Protein AF-A0A7S3TWC5-F1 (afdb_monomer_lite)

Foldseek 3Di:
DPDPPDPPDDDDDPVPVDDDDDDPDPPDPDPDDPPDPPAQAEEAEEEAQPPVPDPDQKAKAQDDADPLRFRHYMYIYGHNVNDDPPPVCVVVVVVVVVVRVVRNGQPDPVRPVSD

Radius of gyration: 18.77 Å; chains: 1; bounding box: 51×30×48 Å

Secondary structure (DSSP, 8-state):
----S---S----GGGGS-----------PPPP---TT-S-EEEEEE--TT--TT--EEEEEEEE-TTS-EEEEEEEE-GGG----GGGHHHHHHHHHHHHHHHTT-STTTGGG-

Structure (mmCIF, N/CA/C/O backbone):
data_AF-A0A7S3TWC5-F1
#
_entry.id   AF-A0A7S3TWC5-F1
#
loop_
_atom_site.group_PDB
_atom_site.id
_atom_site.type_symbol
_atom_site.label_atom_id
_atom_site.label_alt_id
_at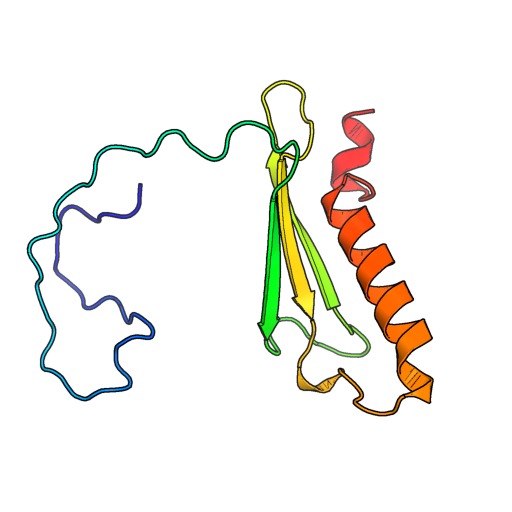om_site.label_comp_id
_atom_site.label_asym_id
_atom_site.label_entity_id
_atom_site.label_seq_id
_atom_site.pdbx_PDB_ins_code
_atom_site.Cartn_x
_atom_site.Cartn_y
_atom_site.Cartn_z
_atom_site.occupancy
_atom_site.B_iso_or_equiv
_atom_site.auth_seq_id
_atom_site.auth_comp_id
_atom_site.auth_asym_id
_atom_site.auth_atom_id
_atom_site.pdbx_PDB_model_num
ATOM 1 N N . ARG A 1 1 ? 5.492 -7.566 22.582 1.00 35.56 1 ARG A N 1
ATOM 2 C CA . ARG A 1 1 ? 6.426 -8.334 23.446 1.00 35.56 1 ARG A CA 1
ATOM 3 C C . ARG A 1 1 ? 7.314 -9.222 22.584 1.00 35.56 1 ARG A C 1
ATOM 5 O O . ARG A 1 1 ? 6.904 -10.328 22.266 1.00 35.56 1 ARG A O 1
ATOM 12 N N . ILE A 1 2 ? 8.512 -8.764 22.230 1.00 36.38 2 ILE A N 1
ATOM 13 C CA . ILE A 1 2 ? 9.606 -9.652 21.809 1.00 36.38 2 ILE A CA 1
ATOM 14 C C . ILE A 1 2 ? 10.871 -9.147 22.511 1.00 36.38 2 ILE A C 1
ATOM 16 O O . ILE A 1 2 ? 11.725 -8.515 21.914 1.00 36.38 2 ILE A O 1
ATOM 20 N N . CYS A 1 3 ? 10.938 -9.399 23.815 1.00 38.97 3 CYS A N 1
ATOM 21 C CA . CYS A 1 3 ? 12.193 -9.511 24.549 1.00 38.97 3 CYS A CA 1
ATOM 22 C C . CYS A 1 3 ? 12.127 -10.902 25.173 1.00 38.97 3 CYS A C 1
ATOM 24 O O . CYS A 1 3 ? 11.389 -11.136 26.135 1.00 38.97 3 CYS A O 1
ATOM 26 N N . SER A 1 4 ? 12.780 -11.875 24.537 1.00 41.16 4 SER A N 1
ATOM 27 C CA . SER A 1 4 ? 12.875 -13.223 25.089 1.00 41.16 4 SER A CA 1
ATOM 28 C C . SER A 1 4 ? 13.691 -13.131 26.377 1.00 41.16 4 SER A C 1
ATOM 30 O O . SER A 1 4 ? 14.858 -12.756 26.341 1.00 41.16 4 SER A O 1
ATOM 32 N N . LYS A 1 5 ? 13.089 -13.458 27.528 1.00 41.91 5 LYS A N 1
ATOM 33 C CA . LYS A 1 5 ? 13.715 -13.392 28.868 1.00 41.91 5 LYS A CA 1
ATOM 34 C C . LYS A 1 5 ? 14.879 -14.373 29.088 1.00 41.91 5 LYS A C 1
ATOM 36 O O . LYS A 1 5 ? 15.266 -14.642 30.222 1.00 41.91 5 LYS A O 1
ATOM 41 N N . LYS A 1 6 ? 15.449 -14.926 28.027 1.00 45.50 6 LYS A N 1
ATOM 42 C CA . LYS A 1 6 ? 16.703 -15.666 28.046 1.00 45.50 6 LYS A CA 1
ATOM 43 C C . LYS A 1 6 ? 17.424 -15.306 26.750 1.00 45.50 6 LYS A C 1
ATOM 45 O O . LYS A 1 6 ? 16.844 -15.481 25.679 1.00 45.50 6 LYS A O 1
ATOM 50 N N . CYS A 1 7 ? 18.684 -14.897 26.842 1.00 51.88 7 CYS A N 1
ATOM 51 C CA . CYS A 1 7 ? 19.639 -15.071 25.751 1.00 51.88 7 CYS A CA 1
ATOM 52 C C . CYS A 1 7 ? 20.244 -16.476 25.871 1.00 51.88 7 CYS A C 1
ATOM 54 O O . CYS A 1 7 ? 21.114 -16.674 26.717 1.00 51.88 7 CYS A O 1
ATOM 56 N N . PRO A 1 8 ? 19.788 -17.464 25.081 1.00 44.81 8 PRO A N 1
ATOM 57 C CA . PRO A 1 8 ? 20.583 -18.664 24.870 1.00 44.81 8 PRO A CA 1
ATOM 58 C C . PRO A 1 8 ? 20.895 -18.919 23.393 1.00 44.81 8 PRO A C 1
ATOM 60 O O . PRO A 1 8 ? 21.670 -19.822 23.130 1.00 44.81 8 PRO A O 1
ATOM 63 N N . ASN A 1 9 ? 20.341 -18.157 22.440 1.00 43.66 9 ASN A N 1
ATOM 64 C CA . ASN A 1 9 ? 20.665 -18.280 21.018 1.00 43.66 9 ASN A CA 1
ATOM 65 C C . ASN A 1 9 ? 20.586 -16.916 20.323 1.00 43.66 9 ASN A C 1
ATOM 67 O O . ASN A 1 9 ? 19.633 -16.163 20.524 1.00 43.66 9 ASN A O 1
ATOM 71 N N . VAL A 1 10 ? 21.624 -16.626 19.541 1.00 43.81 10 VAL A N 1
ATOM 72 C CA . VAL A 1 10 ? 21.833 -15.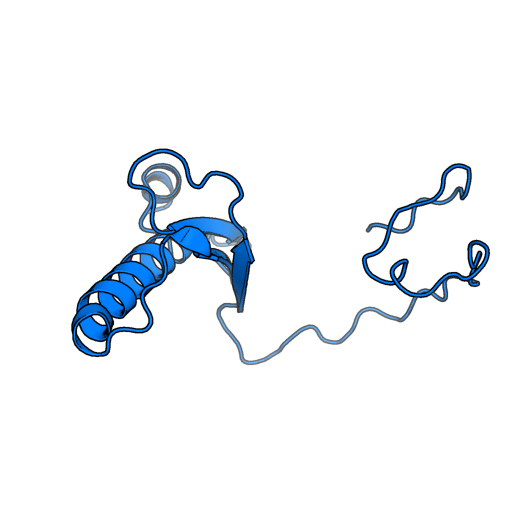423 18.727 1.00 43.81 10 VAL A CA 1
ATOM 73 C C . VAL A 1 10 ? 20.591 -15.145 17.879 1.00 43.81 10 VAL A C 1
ATOM 75 O O . VAL A 1 10 ? 20.156 -16.012 17.124 1.00 43.81 10 VAL A O 1
ATOM 78 N N . VAL A 1 11 ? 20.012 -13.950 17.998 1.00 45.62 11 VAL A N 1
ATOM 79 C CA . VAL A 1 11 ? 18.982 -13.493 17.058 1.00 45.62 11 VAL A CA 1
ATOM 80 C C . VAL A 1 11 ? 19.700 -12.703 15.977 1.00 45.62 11 VAL A C 1
ATOM 82 O O . VAL A 1 11 ? 20.274 -11.652 16.260 1.00 45.62 11 VAL A O 1
ATOM 85 N N . GLU A 1 12 ? 19.696 -13.221 14.751 1.00 46.03 12 GLU A N 1
ATOM 86 C CA . GLU A 1 12 ? 20.234 -12.513 13.593 1.00 46.03 12 GLU A CA 1
ATOM 87 C C . GLU A 1 12 ? 19.391 -11.263 13.331 1.00 46.03 12 GLU A C 1
ATOM 89 O O . GLU A 1 12 ? 18.307 -11.312 12.752 1.00 46.03 12 GLU A O 1
ATOM 94 N N . THR A 1 13 ? 19.874 -10.117 13.799 1.00 45.16 13 THR A N 1
ATOM 95 C CA . THR A 1 13 ? 19.349 -8.821 13.387 1.00 45.16 13 THR A CA 1
ATOM 96 C C . THR A 1 13 ? 20.126 -8.349 12.161 1.00 45.16 13 THR A C 1
ATOM 98 O O . THR A 1 13 ? 21.318 -8.615 12.008 1.00 45.16 13 THR A O 1
ATOM 101 N N . PHE A 1 14 ? 19.459 -7.601 11.279 1.00 48.22 14 PHE A N 1
ATOM 102 C CA . PHE A 1 14 ? 20.019 -7.029 10.042 1.00 48.22 14 PHE A CA 1
ATOM 103 C C . PHE A 1 14 ? 21.257 -6.119 10.270 1.00 48.22 14 PHE A C 1
ATOM 105 O O . PHE A 1 14 ? 21.879 -5.661 9.316 1.00 48.22 14 PHE A O 1
ATOM 112 N N . ALA A 1 15 ? 21.636 -5.876 11.531 1.00 43.62 15 ALA A N 1
ATOM 113 C CA . ALA A 1 15 ? 22.846 -5.180 11.960 1.00 43.62 15 ALA A CA 1
ATOM 114 C C . ALA A 1 15 ? 24.139 -6.025 11.843 1.00 43.62 15 ALA A C 1
ATOM 116 O O . ALA A 1 15 ? 25.232 -5.483 11.983 1.00 43.62 15 ALA A O 1
ATOM 117 N N . HIS A 1 16 ? 24.052 -7.327 11.538 1.00 41.91 16 HIS A N 1
ATOM 118 C CA . HIS A 1 16 ? 25.209 -8.235 11.441 1.00 41.91 16 HIS A CA 1
ATOM 119 C C . HIS A 1 16 ? 26.037 -8.142 10.139 1.00 41.91 16 HIS A C 1
ATOM 121 O O . HIS A 1 16 ? 26.965 -8.928 9.948 1.00 41.91 16 HIS A O 1
ATOM 127 N N . LEU A 1 17 ? 25.765 -7.183 9.243 1.00 45.56 17 LEU A N 1
ATOM 128 C CA . LEU A 1 17 ? 26.641 -6.931 8.083 1.00 45.56 17 LEU A CA 1
ATOM 129 C C . LEU A 1 17 ? 27.936 -6.182 8.448 1.00 45.56 17 LEU A C 1
ATOM 131 O O . LEU A 1 17 ? 28.838 -6.068 7.618 1.00 45.56 17 LEU A O 1
ATOM 135 N N . LEU A 1 18 ? 28.078 -5.732 9.697 1.00 43.66 18 LEU A N 1
ATOM 136 C CA . LEU A 1 18 ? 29.344 -5.275 10.258 1.00 43.66 18 LEU A CA 1
ATOM 137 C C . LEU A 1 18 ? 29.799 -6.314 11.289 1.00 43.66 18 LEU A C 1
ATOM 139 O O . LEU A 1 18 ? 29.164 -6.483 12.324 1.00 43.66 18 LEU A O 1
ATOM 143 N N . LYS A 1 19 ? 30.876 -7.047 10.975 1.00 43.91 19 LYS A N 1
ATOM 144 C CA . LYS A 1 19 ? 31.520 -8.062 11.830 1.00 43.91 19 LYS A CA 1
ATOM 145 C C . LYS A 1 19 ? 31.813 -7.523 13.241 1.00 43.91 19 LYS A C 1
ATOM 147 O O . LYS A 1 19 ? 32.916 -7.045 13.496 1.00 43.91 19 LYS A O 1
ATOM 152 N N . ALA A 1 20 ? 30.873 -7.668 14.166 1.00 44.91 20 ALA A N 1
ATOM 153 C CA . ALA A 1 20 ? 31.111 -7.513 15.593 1.00 44.91 20 ALA A CA 1
ATOM 154 C C . ALA A 1 20 ? 30.761 -8.832 16.309 1.00 44.91 20 ALA A C 1
ATOM 156 O O . ALA A 1 20 ? 29.772 -9.475 15.946 1.00 44.91 20 ALA A O 1
ATOM 157 N N . PRO A 1 21 ? 31.570 -9.282 17.286 1.00 46.00 21 PRO A N 1
ATOM 158 C CA . PRO A 1 21 ? 31.203 -10.407 18.138 1.00 46.00 21 PRO A CA 1
ATOM 159 C C . PRO A 1 21 ? 29.909 -10.055 18.884 1.00 46.00 21 PRO A C 1
ATOM 161 O O . PRO A 1 21 ? 29.751 -8.918 19.324 1.00 46.00 21 PRO A O 1
ATOM 164 N N . GLY A 1 22 ? 28.982 -11.015 18.959 1.00 49.12 22 GLY A N 1
ATOM 165 C CA . GLY A 1 22 ? 27.599 -10.818 19.402 1.00 49.12 22 GLY A CA 1
ATOM 166 C C . GLY A 1 22 ? 27.468 -9.884 20.604 1.00 49.12 22 GLY A C 1
ATOM 167 O O . GLY A 1 22 ? 27.987 -10.160 21.685 1.00 49.12 22 GLY A O 1
ATOM 168 N N . VAL A 1 23 ? 26.768 -8.772 20.396 1.00 47.53 23 VAL A N 1
ATOM 169 C CA . VAL A 1 23 ? 26.493 -7.792 21.442 1.00 47.53 23 VAL A CA 1
ATOM 170 C C . VAL A 1 23 ? 25.329 -8.325 22.276 1.00 47.53 23 VAL A C 1
ATOM 172 O O . VAL A 1 23 ? 24.169 -8.248 21.878 1.00 47.53 23 VAL A O 1
ATOM 175 N N . CYS A 1 24 ? 25.641 -8.897 23.439 1.00 53.12 24 CYS A N 1
ATOM 176 C CA . CYS A 1 24 ? 24.676 -9.004 24.530 1.00 53.12 24 CYS A CA 1
ATOM 177 C C . CYS A 1 24 ? 24.497 -7.603 25.116 1.00 53.12 24 CYS A C 1
ATOM 179 O O . CYS A 1 24 ? 25.084 -7.281 26.149 1.00 53.12 24 CYS A O 1
ATOM 181 N N . ASP A 1 25 ? 23.749 -6.753 24.420 1.00 52.59 25 ASP A N 1
ATOM 182 C CA . ASP A 1 25 ? 23.424 -5.438 24.953 1.00 52.59 25 ASP A CA 1
ATOM 183 C C . ASP A 1 25 ? 22.429 -5.608 26.099 1.00 52.59 25 ASP A C 1
ATOM 185 O O . ASP A 1 25 ? 21.486 -6.407 26.019 1.00 52.59 25 ASP A O 1
ATOM 189 N N . ASN A 1 26 ? 22.639 -4.857 27.180 1.00 52.72 26 ASN A N 1
ATOM 190 C CA . ASN A 1 26 ? 21.630 -4.705 28.218 1.00 52.72 26 ASN A CA 1
ATOM 191 C C . ASN A 1 26 ? 20.368 -4.158 27.546 1.00 52.72 26 ASN A C 1
ATOM 193 O O . ASN A 1 26 ? 20.312 -2.985 27.188 1.00 52.72 26 ASN A O 1
ATOM 197 N N . CYS A 1 27 ? 19.369 -5.018 27.356 1.00 58.84 27 CYS A N 1
ATOM 198 C CA . CYS A 1 27 ? 18.082 -4.617 26.813 1.00 58.84 27 CYS A CA 1
ATOM 199 C C . CYS A 1 27 ? 17.412 -3.706 27.840 1.00 58.84 27 CYS A C 1
ATOM 201 O O . CYS A 1 27 ? 16.874 -4.170 28.846 1.00 58.84 27 CYS A O 1
ATOM 203 N N . THR A 1 28 ? 17.501 -2.401 27.619 1.00 65.25 28 THR A N 1
ATOM 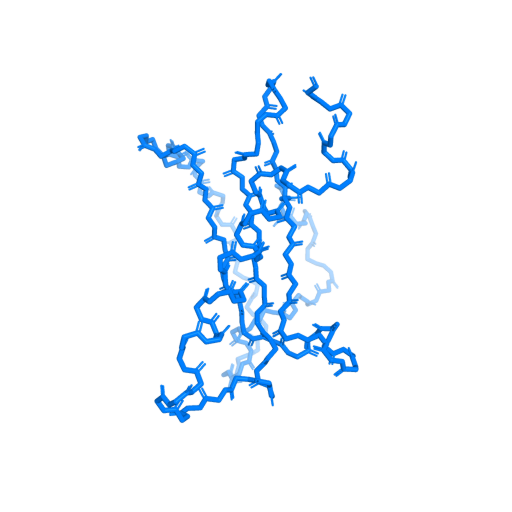204 C CA . THR A 1 28 ? 16.724 -1.422 28.362 1.00 65.25 28 THR A CA 1
ATOM 205 C C . THR A 1 28 ? 15.322 -1.404 27.776 1.00 65.25 28 THR A C 1
ATOM 207 O O . THR A 1 28 ? 15.112 -1.016 26.627 1.00 65.25 28 THR A O 1
ATOM 210 N N . ASP A 1 29 ? 14.349 -1.854 28.567 1.00 64.38 29 ASP A N 1
ATOM 211 C CA . ASP A 1 29 ? 12.943 -1.671 28.229 1.00 64.38 29 ASP A CA 1
ATOM 212 C C . ASP A 1 29 ? 12.661 -0.163 28.238 1.00 64.38 29 ASP A C 1
ATOM 214 O O . ASP A 1 29 ? 12.633 0.484 29.289 1.00 64.38 29 ASP A O 1
ATOM 218 N N . LEU A 1 30 ? 12.506 0.416 27.048 1.00 70.62 30 LEU A N 1
ATOM 219 C CA . LEU A 1 30 ? 12.006 1.775 26.921 1.00 70.62 30 LEU A CA 1
ATOM 220 C C . LEU A 1 30 ? 10.517 1.773 27.289 1.00 70.62 30 LEU A C 1
ATOM 222 O O . LEU A 1 30 ? 9.806 0.829 26.923 1.00 70.62 30 LEU A O 1
ATOM 226 N N . PRO A 1 31 ? 10.027 2.802 28.002 1.00 79.06 31 PRO A N 1
ATOM 227 C CA . PRO A 1 31 ? 8.599 2.942 28.230 1.00 79.06 31 PRO A CA 1
ATOM 228 C C . PRO A 1 31 ? 7.873 2.948 26.885 1.00 79.06 31 PRO A C 1
ATOM 230 O O . PRO A 1 31 ? 8.384 3.482 25.895 1.00 79.06 31 PRO A O 1
ATOM 233 N N . GLU A 1 32 ? 6.687 2.342 26.854 1.00 78.25 32 GLU A N 1
ATOM 234 C CA . GLU A 1 32 ? 5.830 2.395 25.675 1.00 78.25 32 GLU A CA 1
ATOM 235 C C . GLU A 1 32 ? 5.643 3.865 25.277 1.00 78.25 32 GLU A C 1
ATOM 237 O O . GLU A 1 32 ? 5.303 4.716 26.103 1.00 78.25 32 GLU A O 1
ATOM 242 N N . GLY A 1 33 ? 5.941 4.178 24.014 1.00 80.62 33 GLY A N 1
ATOM 243 C CA . GLY A 1 33 ? 5.706 5.513 23.483 1.00 80.62 33 GLY A CA 1
ATOM 244 C C . GLY A 1 33 ? 4.206 5.827 23.455 1.00 80.62 33 GLY A C 1
ATOM 245 O O . GLY A 1 33 ? 3.382 4.921 23.575 1.00 80.62 33 GLY A O 1
ATOM 246 N N . PRO A 1 34 ? 3.817 7.085 23.204 1.00 83.44 34 PRO A N 1
ATOM 247 C CA . PRO A 1 34 ? 2.410 7.502 23.141 1.00 83.44 34 PRO A CA 1
ATOM 248 C C . PRO A 1 34 ? 1.614 6.877 21.974 1.00 83.44 34 PRO A C 1
ATOM 250 O O . PRO A 1 34 ? 0.499 7.305 21.683 1.00 83.44 34 PRO A O 1
ATOM 253 N N . GLY A 1 35 ? 2.185 5.901 21.263 1.00 82.00 35 GLY A N 1
ATOM 254 C CA . GLY A 1 35 ? 1.730 5.475 19.951 1.00 82.00 35 GLY A CA 1
ATOM 255 C C . GLY A 1 35 ? 1.894 6.599 18.932 1.00 82.00 35 GLY A C 1
ATOM 256 O O . GLY A 1 35 ? 2.774 7.454 19.055 1.00 82.00 35 GLY A O 1
ATOM 257 N N . ALA A 1 36 ? 1.037 6.597 17.920 1.00 84.12 36 ALA A N 1
ATOM 258 C CA . ALA A 1 36 ? 1.006 7.627 16.895 1.00 84.12 36 ALA A CA 1
ATOM 259 C C . ALA A 1 36 ? -0.398 8.264 16.867 1.00 84.12 36 ALA A C 1
ATOM 261 O O . ALA A 1 36 ? -1.268 7.836 16.105 1.00 84.12 36 ALA A O 1
ATOM 262 N N . PRO A 1 37 ? -0.648 9.246 17.756 1.00 87.12 37 PRO A N 1
ATOM 263 C CA . PRO A 1 37 ? -1.939 9.917 17.856 1.00 87.12 37 PRO A CA 1
ATOM 264 C C . PRO A 1 37 ? -2.223 10.761 16.607 1.00 87.12 37 PRO A C 1
ATOM 266 O O . PRO A 1 37 ? -1.312 11.353 16.030 1.00 87.12 37 PRO A O 1
ATOM 269 N N . GLY A 1 38 ? -3.498 10.844 16.217 1.00 91.00 38 GLY A N 1
ATOM 270 C CA . GLY A 1 38 ? -3.945 11.634 15.062 1.00 91.00 38 GLY A CA 1
ATOM 271 C C . GLY A 1 38 ? -3.841 10.928 13.707 1.00 91.00 38 GLY A C 1
ATOM 272 O O . GLY A 1 38 ? -4.071 11.567 12.686 1.00 91.00 38 GLY A O 1
ATOM 273 N N . TYR A 1 39 ? -3.519 9.633 13.688 1.00 92.56 39 TYR A N 1
ATOM 274 C CA . TYR A 1 39 ? -3.512 8.807 12.482 1.00 92.56 39 TYR A CA 1
ATOM 275 C C . TYR A 1 39 ? -4.530 7.676 12.615 1.00 92.56 39 TYR A C 1
ATOM 277 O O . TYR A 1 39 ? -4.611 7.028 13.658 1.00 92.56 39 TYR A O 1
ATOM 285 N N . ASP A 1 40 ? -5.276 7.417 11.544 1.00 92.00 40 ASP A N 1
ATOM 286 C CA . ASP A 1 40 ? -6.291 6.359 11.511 1.00 92.00 40 ASP A CA 1
ATOM 287 C C . ASP A 1 40 ? -5.745 5.007 11.042 1.00 92.00 40 ASP A C 1
ATOM 289 O O . ASP A 1 40 ? -6.323 3.966 11.348 1.00 92.00 40 ASP A O 1
ATOM 293 N N . PHE A 1 41 ? -4.645 5.016 10.285 1.00 94.44 41 PHE A N 1
ATOM 294 C CA . PHE A 1 41 ? -4.110 3.825 9.639 1.00 94.44 41 PHE A CA 1
ATOM 295 C C . PHE A 1 41 ? -2.606 3.942 9.384 1.00 94.44 41 PHE A C 1
ATOM 297 O O . PHE A 1 41 ? -2.123 4.973 8.914 1.00 94.44 41 PHE A O 1
ATOM 304 N N . PHE A 1 42 ? -1.871 2.860 9.636 1.00 95.44 42 PHE A N 1
ATOM 305 C CA . PHE A 1 42 ? -0.448 2.744 9.330 1.00 95.44 42 PHE A CA 1
ATOM 306 C C . PHE A 1 42 ? -0.222 1.701 8.252 1.00 95.44 42 PHE A C 1
ATOM 308 O O . PHE A 1 42 ? -0.674 0.562 8.363 1.00 95.44 42 PHE A O 1
ATOM 315 N N . LEU A 1 43 ? 0.548 2.074 7.238 1.00 96.62 43 LEU A N 1
ATOM 316 C CA . LEU A 1 43 ? 0.903 1.190 6.144 1.00 96.62 43 LEU A CA 1
ATOM 317 C C . LEU A 1 43 ? 2.407 0.948 6.136 1.00 96.62 43 LEU A C 1
ATOM 319 O O . LEU A 1 43 ? 3.195 1.865 5.909 1.00 96.62 43 LEU A O 1
ATOM 323 N N . PHE A 1 44 ? 2.804 -0.298 6.358 1.00 96.50 44 PHE A N 1
ATOM 324 C CA . PHE A 1 44 ? 4.183 -0.720 6.177 1.00 96.50 44 PHE A CA 1
ATOM 325 C C . PHE A 1 44 ? 4.393 -1.153 4.734 1.00 96.50 44 PHE A C 1
ATOM 327 O O . PHE A 1 44 ? 3.649 -1.982 4.214 1.00 96.50 44 PHE A O 1
ATOM 334 N N . VAL A 1 45 ? 5.424 -0.606 4.097 1.00 96.94 45 VAL A N 1
ATOM 335 C CA . VAL A 1 45 ? 5.768 -0.921 2.711 1.00 96.94 45 VAL A CA 1
ATOM 336 C C . VAL A 1 45 ? 7.134 -1.585 2.675 1.00 96.94 45 VAL A C 1
ATOM 338 O O . VAL A 1 45 ? 8.109 -1.045 3.201 1.00 96.94 45 VAL A O 1
ATOM 341 N N . THR A 1 46 ? 7.217 -2.756 2.050 1.00 96.62 46 THR A N 1
ATOM 342 C CA . THR A 1 46 ? 8.476 -3.474 1.843 1.00 96.62 46 THR A CA 1
ATOM 343 C C . THR A 1 46 ? 8.718 -3.793 0.374 1.00 96.62 46 THR A C 1
ATOM 345 O O . THR A 1 46 ? 7.811 -3.779 -0.457 1.00 96.62 46 THR A O 1
ATOM 348 N N . LEU A 1 47 ? 9.984 -4.071 0.062 1.00 96.25 47 LEU A N 1
ATOM 349 C CA . LEU A 1 47 ? 10.437 -4.440 -1.271 1.00 96.25 47 LEU A CA 1
ATOM 350 C C . LEU A 1 47 ? 11.302 -5.701 -1.186 1.00 96.25 47 LEU A C 1
ATOM 352 O O . LEU A 1 47 ? 12.531 -5.617 -1.043 1.00 96.25 47 LEU A O 1
ATOM 356 N N . LYS A 1 48 ? 10.649 -6.862 -1.217 1.00 94.94 48 LYS A N 1
ATOM 357 C CA . LYS A 1 48 ? 11.255 -8.192 -1.080 1.00 94.94 48 LYS A CA 1
ATOM 358 C C . LYS A 1 48 ? 10.653 -9.147 -2.105 1.00 94.94 48 LYS A C 1
ATOM 360 O O . LYS A 1 48 ? 9.484 -9.020 -2.447 1.00 94.94 48 LYS A O 1
ATOM 365 N N . ASP A 1 49 ? 11.432 -10.129 -2.543 1.00 94.38 49 ASP A N 1
ATOM 366 C CA . ASP A 1 49 ? 10.978 -11.150 -3.500 1.00 94.38 49 ASP A CA 1
ATOM 367 C C . ASP A 1 49 ? 10.317 -12.370 -2.819 1.00 94.38 49 ASP A C 1
ATOM 369 O O . ASP A 1 49 ? 10.179 -13.440 -3.415 1.00 94.38 49 ASP A O 1
ATOM 373 N N . ASP A 1 50 ? 9.881 -12.210 -1.568 1.00 89.06 50 ASP A N 1
ATOM 374 C CA . ASP A 1 50 ? 9.150 -13.232 -0.821 1.00 89.06 50 ASP A CA 1
ATOM 375 C C . ASP A 1 50 ? 7.724 -13.368 -1.385 1.00 89.06 50 ASP A C 1
ATOM 377 O O . ASP A 1 50 ? 7.043 -12.369 -1.602 1.00 89.06 50 ASP A O 1
ATOM 381 N N . TYR A 1 51 ? 7.267 -14.604 -1.617 1.00 89.81 51 TYR A N 1
ATOM 382 C CA . TYR A 1 51 ? 5.935 -14.918 -2.173 1.00 89.81 51 TYR A CA 1
ATOM 383 C C . TYR A 1 51 ? 5.638 -14.325 -3.568 1.00 89.81 51 TYR A C 1
ATOM 385 O O . TYR A 1 51 ? 4.491 -14.285 -4.005 1.00 89.81 51 TYR A O 1
ATOM 393 N N . CYS A 1 52 ? 6.676 -13.963 -4.322 1.00 94.31 52 CYS A N 1
ATOM 394 C CA . CYS A 1 52 ? 6.583 -13.362 -5.657 1.00 94.31 52 CYS A CA 1
ATOM 395 C C . CYS A 1 52 ? 6.495 -14.383 -6.807 1.00 94.31 52 CYS A C 1
ATOM 397 O O . CYS A 1 52 ? 7.154 -14.243 -7.839 1.00 94.31 52 CYS A O 1
ATOM 399 N N . GLN A 1 53 ? 5.717 -15.452 -6.618 1.00 92.88 53 GLN A N 1
ATOM 400 C CA . GLN A 1 53 ? 5.616 -16.543 -7.591 1.00 92.88 53 GLN A CA 1
ATOM 401 C C . GLN A 1 53 ? 4.703 -16.170 -8.770 1.00 92.88 53 GLN A C 1
ATOM 403 O O . GLN A 1 53 ? 3.675 -15.518 -8.600 1.00 92.88 53 GLN A O 1
ATOM 408 N N . GLY A 1 54 ? 5.064 -16.615 -9.977 1.00 92.75 54 GLY A N 1
ATOM 409 C CA . GLY A 1 54 ? 4.281 -16.363 -11.190 1.00 92.75 54 GLY A CA 1
ATOM 410 C C . GLY A 1 54 ? 4.168 -14.873 -11.533 1.00 92.75 54 GLY A C 1
ATOM 411 O O . GLY A 1 54 ? 5.181 -14.177 -11.678 1.00 92.75 54 GLY A O 1
ATOM 412 N N . ASP A 1 55 ? 2.926 -14.405 -11.671 1.00 93.19 55 ASP A N 1
ATOM 413 C CA . ASP A 1 55 ? 2.583 -13.039 -12.086 1.00 93.19 55 ASP A CA 1
ATOM 414 C C . ASP A 1 55 ? 2.304 -12.085 -10.919 1.00 93.19 55 ASP A C 1
ATOM 416 O O . ASP A 1 55 ? 1.942 -10.929 -11.148 1.00 93.19 55 ASP A O 1
ATOM 420 N N . VAL A 1 56 ? 2.509 -12.532 -9.675 1.00 95.62 56 VAL A N 1
ATOM 421 C CA . VAL A 1 56 ? 2.356 -11.691 -8.482 1.00 95.62 56 VAL A CA 1
ATOM 422 C C . VAL A 1 56 ? 3.344 -10.523 -8.552 1.00 95.62 56 VAL A C 1
ATOM 424 O O . VAL A 1 56 ? 4.559 -10.714 -8.585 1.00 95.62 56 VAL A O 1
ATOM 427 N N . GLN A 1 57 ? 2.804 -9.305 -8.609 1.00 96.38 57 GLN A N 1
ATOM 428 C CA . GLN A 1 57 ? 3.576 -8.055 -8.657 1.00 96.38 57 GLN A CA 1
ATOM 429 C C . GLN A 1 57 ? 3.787 -7.471 -7.257 1.00 96.38 57 GLN A C 1
ATOM 431 O O . GLN A 1 57 ? 4.805 -6.841 -6.969 1.00 96.38 57 GLN A O 1
ATOM 436 N N . ALA A 1 58 ? 2.798 -7.674 -6.396 1.00 97.12 58 ALA A N 1
ATOM 437 C CA . ALA A 1 58 ? 2.772 -7.255 -5.014 1.00 97.12 58 ALA A CA 1
ATOM 438 C C . ALA A 1 58 ? 1.747 -8.114 -4.266 1.00 97.12 58 ALA A C 1
ATOM 440 O O . ALA A 1 58 ? 0.955 -8.825 -4.883 1.00 97.12 58 ALA A O 1
ATOM 441 N N . HIS A 1 59 ? 1.801 -8.064 -2.943 1.00 95.69 59 HIS A N 1
ATOM 442 C CA . HIS A 1 59 ? 0.778 -8.650 -2.088 1.00 95.69 59 HIS A CA 1
ATOM 443 C C . HIS A 1 59 ? 0.622 -7.822 -0.819 1.00 95.69 59 HIS A C 1
ATOM 445 O O . HIS A 1 59 ? 1.586 -7.194 -0.349 1.00 95.69 59 HIS A O 1
ATOM 451 N N . ALA A 1 60 ? -0.578 -7.856 -0.256 1.00 96.31 60 ALA A N 1
ATOM 452 C CA . ALA A 1 60 ? -0.925 -7.070 0.906 1.00 96.31 60 ALA A CA 1
ATOM 453 C C . ALA A 1 60 ? -1.852 -7.791 1.875 1.00 96.31 60 ALA A C 1
ATOM 455 O O . ALA A 1 60 ? -2.577 -8.723 1.528 1.00 96.31 60 ALA A O 1
ATOM 456 N N . THR A 1 61 ? -1.824 -7.337 3.124 1.00 94.94 61 THR A N 1
ATOM 457 C CA . THR A 1 61 ? -2.700 -7.849 4.174 1.00 94.94 61 THR A CA 1
ATOM 458 C C . THR A 1 61 ? -2.947 -6.807 5.258 1.00 94.94 61 THR A C 1
ATOM 460 O O . THR A 1 61 ? -2.149 -5.889 5.471 1.00 94.94 61 THR A O 1
ATOM 463 N N . THR A 1 62 ? -4.049 -6.975 5.979 1.00 95.56 62 THR A N 1
ATOM 464 C CA . THR A 1 62 ? -4.304 -6.282 7.241 1.00 95.56 62 THR A CA 1
ATOM 465 C C . THR A 1 62 ? -3.578 -7.021 8.366 1.00 95.56 62 THR A C 1
ATOM 467 O O . THR A 1 62 ? -3.785 -8.214 8.574 1.00 95.56 62 THR A O 1
ATOM 470 N N . CYS A 1 63 ? -2.735 -6.311 9.113 1.00 93.38 63 CYS A N 1
ATOM 471 C CA . CYS A 1 63 ? -1.966 -6.867 10.226 1.00 93.38 63 CYS A CA 1
ATOM 472 C C . CYS A 1 63 ? -2.720 -6.777 11.554 1.00 93.38 63 CYS A C 1
ATOM 474 O O . CYS A 1 63 ? -2.683 -7.707 12.356 1.00 93.38 63 CYS A O 1
ATOM 476 N N . VAL A 1 64 ? -3.363 -5.635 11.811 1.00 92.62 64 VAL A N 1
ATOM 477 C CA . VAL A 1 64 ? -4.040 -5.351 13.082 1.00 92.62 64 VAL A CA 1
ATOM 478 C C . VAL A 1 64 ? -5.332 -4.589 12.809 1.00 92.62 64 VAL A C 1
ATOM 480 O O . VAL A 1 64 ? -5.369 -3.690 11.962 1.00 92.62 64 VAL A O 1
ATOM 483 N N . LYS A 1 65 ? -6.372 -4.943 13.563 1.00 91.88 65 LYS A N 1
ATOM 484 C CA . LYS A 1 65 ? -7.666 -4.261 13.612 1.00 91.88 65 LYS A CA 1
ATOM 485 C C . LYS A 1 65 ? -7.903 -3.696 15.012 1.00 91.88 65 LYS A C 1
ATOM 487 O O . LYS A 1 65 ? -7.327 -4.204 15.977 1.00 91.88 65 LYS A O 1
ATOM 492 N N . ASP A 1 66 ? -8.717 -2.653 15.113 1.00 90.81 66 ASP A N 1
ATOM 493 C CA . ASP A 1 66 ? -9.167 -2.121 16.398 1.00 90.81 66 ASP A CA 1
ATOM 494 C C . ASP A 1 66 ? -10.364 -2.916 16.961 1.00 90.81 66 ASP A C 1
ATOM 496 O O . ASP A 1 66 ? -10.781 -3.936 16.407 1.00 90.81 66 ASP A O 1
ATOM 500 N N . GLN A 1 67 ? -10.906 -2.470 18.096 1.00 91.38 67 GLN A N 1
ATOM 501 C CA . GLN A 1 67 ? -12.030 -3.117 18.782 1.00 91.38 67 GLN A CA 1
ATOM 502 C C . GLN A 1 67 ? -13.352 -3.105 17.996 1.00 91.38 67 GLN A C 1
ATOM 504 O O . GLN A 1 67 ? -14.299 -3.769 18.407 1.00 91.38 67 GLN A O 1
ATOM 509 N N . CYS A 1 68 ? -13.426 -2.346 16.903 1.00 90.44 68 CYS A N 1
ATOM 510 C CA . CYS A 1 68 ? -14.579 -2.250 16.013 1.00 90.44 68 CYS A CA 1
ATOM 511 C C . CYS A 1 68 ? -14.314 -2.953 14.670 1.00 90.44 68 CYS A C 1
ATOM 513 O O . CYS A 1 68 ? -14.955 -2.624 13.676 1.00 90.44 68 CYS A O 1
ATOM 515 N N . ASP A 1 69 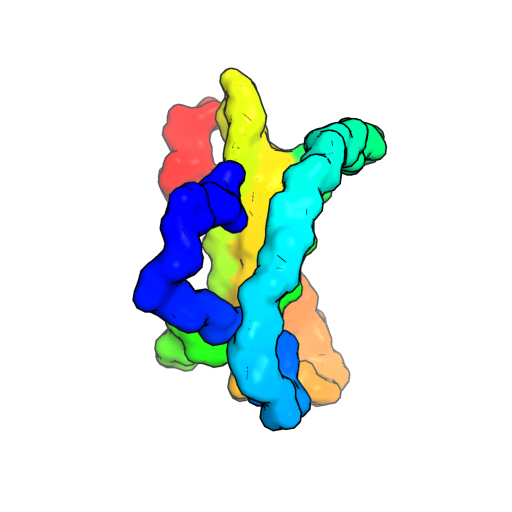? -13.334 -3.865 14.621 1.00 90.25 69 ASP A N 1
ATOM 516 C CA . ASP A 1 69 ? -12.904 -4.584 13.416 1.00 90.25 69 ASP A CA 1
ATOM 517 C C . ASP A 1 69 ? -12.399 -3.684 12.271 1.00 90.25 69 ASP A C 1
ATOM 519 O O . ASP A 1 69 ? -12.177 -4.155 11.152 1.00 90.25 69 ASP A O 1
ATOM 523 N N . ARG A 1 70 ? -12.118 -2.405 12.545 1.00 91.88 70 ARG A N 1
ATOM 524 C CA . ARG A 1 70 ? -11.538 -1.489 11.561 1.00 91.88 70 ARG A CA 1
ATOM 525 C C . ARG A 1 70 ? -10.039 -1.778 11.413 1.00 91.88 70 ARG A C 1
ATOM 527 O O . ARG A 1 70 ? -9.325 -1.773 12.419 1.00 91.88 70 ARG A O 1
ATOM 534 N N . PRO A 1 71 ? -9.519 -2.004 10.192 1.00 94.31 71 PRO A N 1
ATOM 535 C CA . PRO A 1 71 ? -8.079 -2.085 9.951 1.00 94.31 71 PRO A CA 1
ATOM 536 C C . PRO A 1 71 ? -7.353 -0.823 10.425 1.00 94.31 71 PRO A C 1
ATOM 538 O O . PRO A 1 71 ? -7.743 0.281 10.056 1.00 94.31 71 PRO A O 1
ATOM 541 N N . ILE A 1 72 ? -6.283 -0.993 11.204 1.00 94.75 72 ILE A N 1
ATOM 542 C CA . ILE A 1 72 ? -5.440 0.112 11.703 1.00 94.75 72 ILE A CA 1
ATOM 543 C C . ILE A 1 72 ? -3.959 -0.053 11.341 1.00 94.75 72 ILE A C 1
ATOM 545 O O . ILE A 1 72 ? -3.219 0.927 11.317 1.00 94.75 72 ILE A O 1
ATOM 549 N N . PHE A 1 73 ? -3.523 -1.271 11.006 1.00 95.94 73 PHE A N 1
ATOM 550 C CA . PHE A 1 73 ? -2.195 -1.528 10.450 1.00 95.94 73 PHE A CA 1
ATOM 551 C C . PHE A 1 73 ? -2.295 -2.462 9.246 1.00 95.94 73 PHE A C 1
ATOM 553 O O . PHE A 1 73 ? -2.896 -3.535 9.344 1.00 95.94 73 PHE A O 1
ATOM 560 N N . GLY A 1 74 ? -1.655 -2.091 8.143 1.00 95.88 74 GLY A N 1
ATOM 561 C CA . GLY A 1 74 ? -1.514 -2.902 6.939 1.00 95.88 74 GLY A CA 1
ATOM 562 C C . GLY A 1 74 ? -0.058 -3.101 6.541 1.00 95.88 74 GLY A C 1
ATOM 563 O O . GLY A 1 74 ? 0.822 -2.319 6.906 1.00 95.88 74 GLY A O 1
ATOM 564 N N . LEU A 1 75 ? 0.186 -4.149 5.766 1.00 96.69 75 LEU A N 1
ATOM 565 C CA . LEU A 1 75 ? 1.463 -4.418 5.117 1.00 96.69 75 LEU A CA 1
ATOM 566 C C . LEU A 1 75 ? 1.225 -4.558 3.619 1.00 96.69 75 LEU A C 1
ATOM 568 O O . LEU A 1 75 ? 0.333 -5.296 3.207 1.00 96.69 75 LEU A O 1
ATOM 572 N N . ILE A 1 76 ? 2.074 -3.913 2.827 1.00 97.31 76 ILE A N 1
ATOM 573 C CA . ILE A 1 76 ? 2.224 -4.169 1.397 1.00 97.31 76 ILE A CA 1
ATOM 574 C C . ILE A 1 76 ? 3.675 -4.529 1.144 1.00 97.31 76 ILE A C 1
ATOM 576 O O . ILE A 1 76 ? 4.592 -3.863 1.624 1.00 97.31 76 ILE A O 1
ATOM 580 N N . ASN A 1 77 ? 3.889 -5.554 0.337 1.00 97.31 77 ASN A N 1
ATOM 581 C CA . ASN A 1 77 ? 5.200 -5.849 -0.203 1.00 97.31 77 ASN A CA 1
ATOM 582 C C . ASN A 1 77 ? 5.122 -5.897 -1.720 1.00 97.31 77 ASN A C 1
ATOM 584 O O . ASN A 1 77 ? 4.320 -6.647 -2.277 1.00 97.31 77 ASN A O 1
ATOM 588 N N . PHE A 1 78 ? 5.996 -5.132 -2.359 1.00 97.44 78 PHE A N 1
ATOM 589 C CA . PHE A 1 78 ? 6.212 -5.191 -3.794 1.00 97.44 78 PHE A CA 1
ATOM 590 C C . PHE A 1 78 ? 7.328 -6.184 -4.109 1.00 97.44 78 PHE A C 1
ATOM 592 O O . PHE A 1 78 ? 8.345 -6.241 -3.412 1.00 97.44 78 PHE A O 1
ATOM 599 N N . CYS A 1 79 ? 7.149 -6.937 -5.188 1.00 97.50 79 CYS A N 1
ATOM 600 C CA . CYS A 1 79 ? 8.152 -7.861 -5.691 1.00 97.50 79 CYS A CA 1
ATOM 601 C C . CYS A 1 79 ? 9.246 -7.076 -6.407 1.00 97.50 79 CYS A C 1
ATOM 603 O O . CYS A 1 79 ? 9.011 -6.490 -7.465 1.00 97.50 79 CYS A O 1
ATOM 605 N N . ARG A 1 80 ? 10.454 -7.051 -5.838 1.00 96.06 80 ARG A N 1
ATOM 606 C CA . ARG A 1 80 ? 11.569 -6.240 -6.343 1.00 96.06 80 ARG A CA 1
ATOM 607 C C . ARG A 1 80 ? 11.881 -6.552 -7.798 1.00 96.06 80 ARG A C 1
ATOM 609 O O . ARG A 1 80 ? 12.035 -5.628 -8.589 1.00 96.06 80 ARG A O 1
ATOM 616 N N . ALA A 1 81 ? 11.928 -7.832 -8.155 1.00 95.12 81 ALA A N 1
ATOM 617 C CA . ALA A 1 81 ? 12.218 -8.282 -9.514 1.00 95.12 81 ALA A CA 1
ATOM 618 C C . ALA A 1 81 ? 11.115 -7.938 -10.537 1.00 95.12 81 ALA A C 1
ATOM 620 O O . ALA A 1 81 ? 11.317 -8.122 -11.736 1.00 95.12 81 ALA A O 1
ATOM 621 N N . LYS A 1 82 ? 9.946 -7.474 -10.079 1.00 94.94 82 LYS A N 1
ATOM 622 C CA . LYS A 1 82 ? 8.781 -7.151 -10.912 1.00 94.94 82 LYS A CA 1
ATOM 623 C C . LYS A 1 82 ? 8.550 -5.644 -11.068 1.00 94.94 82 LYS A C 1
ATOM 625 O O . LYS A 1 82 ? 7.746 -5.241 -11.904 1.00 94.94 82 LYS A O 1
ATOM 630 N N . ILE A 1 83 ? 9.264 -4.813 -10.305 1.00 95.25 83 ILE A N 1
ATOM 631 C CA . ILE A 1 83 ? 9.215 -3.358 -10.464 1.00 95.25 83 ILE A CA 1
ATOM 632 C C . ILE A 1 83 ? 9.951 -2.956 -11.739 1.00 95.25 83 ILE A C 1
ATOM 634 O O . ILE A 1 83 ? 11.105 -3.324 -11.958 1.00 95.25 83 ILE A O 1
ATOM 638 N N . SER A 1 84 ? 9.288 -2.143 -12.556 1.00 95.25 84 SER A N 1
ATOM 639 C CA . SER A 1 84 ? 9.879 -1.521 -13.734 1.00 95.25 84 SER A CA 1
ATOM 640 C C . SER A 1 84 ? 10.226 -0.065 -13.442 1.00 95.25 84 SER A C 1
ATOM 642 O O . SER A 1 84 ? 9.423 0.680 -12.882 1.00 95.25 84 SER A O 1
ATOM 644 N N . LEU A 1 85 ? 11.417 0.355 -13.866 1.00 95.38 85 LEU A N 1
ATOM 645 C CA . LEU A 1 85 ? 11.839 1.758 -13.828 1.00 95.38 85 LEU A CA 1
ATOM 646 C C . LEU A 1 85 ? 11.470 2.519 -15.113 1.00 95.38 85 LEU A C 1
ATOM 648 O O . LEU A 1 85 ? 11.781 3.701 -15.231 1.00 95.38 85 LEU A O 1
ATOM 652 N N . ASP A 1 86 ? 10.820 1.854 -16.075 1.00 97.31 86 ASP A N 1
ATOM 653 C CA . ASP A 1 86 ? 10.289 2.499 -17.274 1.00 97.31 86 ASP A CA 1
ATOM 654 C C . ASP A 1 86 ? 9.143 3.456 -16.888 1.00 97.31 86 ASP A C 1
ATOM 656 O O . ASP A 1 86 ? 8.153 3.005 -16.296 1.00 97.31 86 ASP A O 1
ATOM 660 N N . PRO A 1 87 ? 9.215 4.753 -17.245 1.00 95.75 87 PRO A N 1
ATOM 661 C CA . PRO A 1 87 ? 8.133 5.703 -17.010 1.00 95.75 87 PRO A CA 1
ATOM 662 C C . PRO A 1 87 ? 6.772 5.238 -17.542 1.00 95.75 87 PRO A C 1
ATOM 664 O O . PRO A 1 87 ? 5.753 5.528 -16.912 1.00 95.75 87 PRO A O 1
ATOM 667 N N . LEU A 1 88 ? 6.736 4.476 -18.642 1.00 97.12 88 LEU A N 1
ATOM 668 C CA . LEU A 1 88 ? 5.502 3.936 -19.226 1.00 97.12 88 LEU A CA 1
ATOM 669 C C . LEU A 1 88 ? 4.817 2.902 -18.320 1.00 97.12 88 LEU A C 1
ATOM 671 O O . LEU A 1 88 ? 3.609 2.696 -18.420 1.00 97.12 88 LEU A O 1
ATOM 675 N N . ALA A 1 89 ? 5.559 2.271 -17.407 1.00 96.00 89 ALA A N 1
ATOM 676 C CA . ALA A 1 89 ? 5.014 1.320 -16.444 1.00 96.00 89 ALA A CA 1
ATOM 677 C C . ALA A 1 89 ? 4.442 1.994 -15.184 1.00 96.00 89 ALA A C 1
ATOM 679 O O . ALA A 1 89 ? 3.821 1.315 -14.365 1.00 96.00 89 ALA A O 1
ATOM 680 N N . THR A 1 90 ? 4.641 3.305 -15.001 1.00 96.00 90 THR A N 1
ATOM 681 C CA . THR A 1 90 ? 4.265 4.026 -13.770 1.00 96.00 90 THR A CA 1
ATOM 682 C C . THR A 1 90 ? 2.779 3.885 -13.461 1.00 96.00 90 THR A C 1
ATOM 684 O O . THR A 1 90 ? 2.426 3.497 -12.353 1.00 96.00 90 THR A O 1
ATOM 687 N N . ASP A 1 91 ? 1.910 4.123 -14.443 1.00 97.69 91 ASP A N 1
ATOM 688 C CA . ASP A 1 91 ? 0.456 4.099 -14.246 1.00 97.69 91 ASP A CA 1
ATOM 689 C C . ASP A 1 91 ? -0.049 2.714 -13.803 1.00 97.69 91 ASP A C 1
ATOM 691 O O . ASP A 1 91 ? -0.801 2.569 -12.834 1.00 97.69 91 ASP A O 1
ATOM 695 N N . ARG A 1 92 ? 0.479 1.657 -14.433 1.00 96.25 92 ARG A N 1
ATOM 696 C CA . ARG A 1 92 ? 0.192 0.269 -14.053 1.00 96.25 92 ARG A CA 1
ATOM 697 C C . ARG A 1 92 ? 0.691 -0.058 -12.642 1.00 96.25 92 ARG A C 1
ATOM 699 O O . ARG A 1 92 ? -0.003 -0.746 -11.891 1.00 96.25 92 ARG A O 1
ATOM 706 N N . GLN A 1 93 ? 1.882 0.410 -12.272 1.00 96.56 93 GLN A N 1
ATOM 707 C CA . GLN A 1 93 ? 2.455 0.170 -10.943 1.00 96.56 93 GLN A CA 1
ATOM 708 C C . GLN A 1 93 ? 1.694 0.928 -9.850 1.00 96.56 93 GLN A C 1
ATOM 710 O O . GLN A 1 93 ? 1.425 0.355 -8.797 1.00 96.56 93 GLN A O 1
ATOM 715 N N . VAL A 1 94 ? 1.267 2.166 -10.116 1.00 97.62 94 VAL A N 1
ATOM 716 C CA . VAL A 1 94 ? 0.405 2.943 -9.212 1.00 97.62 94 VAL A CA 1
ATOM 717 C C . VAL A 1 94 ? -0.946 2.253 -9.038 1.00 97.62 94 VAL A C 1
ATOM 719 O O . VAL A 1 94 ? -1.393 2.073 -7.910 1.00 97.62 94 VAL A O 1
ATOM 722 N N . THR A 1 95 ? -1.562 1.784 -10.124 1.00 97.81 95 THR A N 1
ATOM 723 C CA . THR A 1 95 ? -2.824 1.029 -10.056 1.00 97.81 95 THR A CA 1
ATOM 724 C C . THR A 1 95 ? -2.676 -0.246 -9.221 1.00 97.81 95 THR A C 1
ATOM 726 O O . THR A 1 95 ? -3.535 -0.552 -8.395 1.00 97.81 95 THR A O 1
ATOM 729 N N . THR A 1 96 ? -1.557 -0.959 -9.378 1.00 97.19 96 THR A N 1
ATOM 730 C CA . THR A 1 96 ? -1.233 -2.137 -8.556 1.00 97.19 96 THR A CA 1
ATOM 731 C C . THR A 1 96 ? -1.076 -1.755 -7.082 1.00 97.19 96 THR A C 1
ATOM 733 O O . THR A 1 96 ? -1.641 -2.410 -6.215 1.00 97.19 96 THR A O 1
ATOM 736 N N . ALA A 1 97 ? -0.375 -0.660 -6.776 1.00 97.44 97 ALA A N 1
ATOM 737 C CA . ALA A 1 97 ? -0.239 -0.175 -5.406 1.00 97.44 97 ALA A CA 1
ATOM 738 C C . ALA A 1 97 ? -1.598 0.171 -4.776 1.00 97.44 97 ALA A C 1
ATOM 740 O O . ALA A 1 97 ? -1.854 -0.209 -3.639 1.00 97.44 97 ALA A O 1
ATOM 741 N N . VAL A 1 98 ? -2.489 0.841 -5.513 1.00 97.94 98 VAL A N 1
ATOM 742 C CA . VAL A 1 98 ? -3.848 1.166 -5.044 1.00 97.94 98 VAL A CA 1
ATOM 743 C C . VAL A 1 98 ? -4.665 -0.101 -4.776 1.00 97.94 98 VAL A C 1
ATOM 745 O O . VAL A 1 98 ? -5.338 -0.177 -3.749 1.00 97.94 98 VAL A O 1
ATOM 748 N N . HIS A 1 99 ? -4.583 -1.101 -5.658 1.00 97.06 99 HIS A N 1
ATOM 749 C CA . HIS A 1 99 ? -5.230 -2.403 -5.471 1.00 97.06 99 HIS A CA 1
ATOM 750 C C . HIS A 1 99 ? -4.785 -3.074 -4.162 1.00 97.06 99 HIS A C 1
ATOM 752 O O . HIS A 1 99 ? -5.617 -3.473 -3.348 1.00 97.06 99 HIS A O 1
ATOM 758 N N . GLU A 1 100 ? -3.479 -3.111 -3.912 1.00 97.38 100 GLU A N 1
ATOM 759 C CA . GLU A 1 100 ? -2.930 -3.687 -2.687 1.00 97.38 100 GLU A CA 1
ATOM 760 C C . GLU A 1 100 ? -3.287 -2.871 -1.434 1.00 97.38 100 GLU A C 1
ATOM 762 O O . GLU A 1 100 ? -3.630 -3.440 -0.398 1.00 97.38 100 GLU A O 1
ATOM 767 N N . ILE A 1 101 ? -3.290 -1.534 -1.514 1.00 97.19 101 ILE A N 1
ATOM 768 C CA . ILE A 1 101 ? -3.765 -0.674 -0.417 1.00 97.19 101 ILE A CA 1
ATOM 769 C C . ILE A 1 101 ? -5.221 -1.003 -0.082 1.00 97.19 101 ILE A C 1
ATOM 771 O O . ILE A 1 101 ? -5.553 -1.137 1.097 1.00 97.19 101 ILE A O 1
ATOM 775 N N . ALA A 1 102 ? -6.081 -1.194 -1.084 1.00 96.69 102 ALA A N 1
ATOM 776 C CA . ALA A 1 102 ? -7.478 -1.549 -0.854 1.00 96.69 102 ALA A CA 1
ATOM 777 C C . ALA A 1 102 ? -7.610 -2.872 -0.081 1.00 96.69 102 ALA A C 1
ATOM 779 O O . ALA A 1 102 ? -8.398 -2.950 0.866 1.00 96.69 102 ALA A O 1
ATOM 780 N N . HIS A 1 103 ? -6.793 -3.882 -0.400 1.00 95.38 103 HIS A N 1
ATOM 781 C CA . HIS A 1 103 ? -6.747 -5.130 0.368 1.00 95.38 103 HIS A CA 1
ATOM 782 C C . HIS A 1 103 ? -6.395 -4.910 1.847 1.00 95.38 103 HIS A C 1
ATOM 784 O O . HIS A 1 103 ? -6.969 -5.580 2.707 1.00 95.38 103 HIS A O 1
ATOM 790 N N . THR A 1 104 ? -5.523 -3.945 2.164 1.00 96.00 104 THR A N 1
ATOM 791 C CA . THR A 1 104 ? -5.210 -3.591 3.563 1.00 96.00 104 THR A CA 1
ATOM 792 C C . THR A 1 104 ? -6.344 -2.858 4.290 1.00 96.00 104 THR A C 1
ATOM 794 O O . THR A 1 104 ? -6.421 -2.923 5.519 1.00 96.00 104 THR A O 1
ATOM 797 N N . LEU A 1 105 ? -7.242 -2.207 3.541 1.00 94.25 105 LEU A N 1
ATOM 798 C CA . LEU A 1 105 ? -8.387 -1.420 4.018 1.00 94.25 105 LEU A CA 1
ATOM 799 C C . LEU A 1 105 ? -9.708 -2.209 3.975 1.00 94.25 105 LEU A C 1
ATOM 801 O O . LEU A 1 105 ? -10.769 -1.635 3.749 1.00 94.25 105 LEU A O 1
ATOM 805 N N . ALA A 1 106 ? -9.641 -3.521 4.209 1.00 89.25 106 ALA A N 1
ATOM 806 C CA . ALA A 1 106 ? -10.772 -4.450 4.286 1.00 89.25 106 ALA A CA 1
ATOM 807 C C . ALA A 1 106 ? -11.386 -4.944 2.963 1.00 89.25 106 ALA A C 1
ATOM 809 O O . ALA A 1 106 ? -12.313 -5.755 3.006 1.00 89.25 106 ALA A O 1
ATOM 810 N N . PHE A 1 107 ? -10.858 -4.585 1.788 1.00 91.50 107 PHE A N 1
ATOM 811 C CA . PHE A 1 107 ? -11.344 -5.152 0.519 1.00 91.50 107 PHE A CA 1
ATOM 812 C C . PHE A 1 107 ? -10.771 -6.545 0.251 1.00 91.50 107 PHE A C 1
ATOM 814 O O . PHE A 1 107 ? -10.099 -6.780 -0.745 1.00 91.50 107 PHE A O 1
ATOM 821 N N . SER A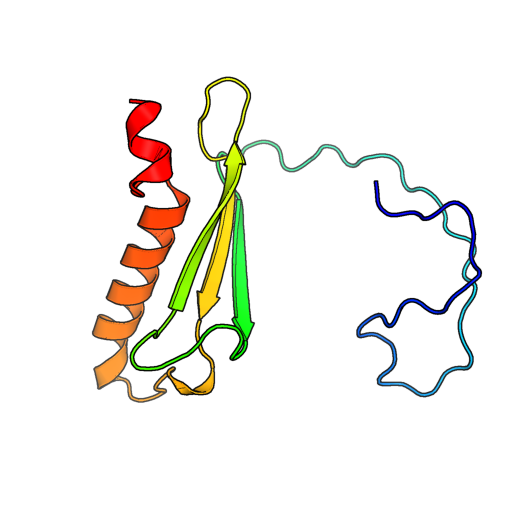 1 108 ? -11.012 -7.491 1.150 1.00 88.06 108 SER A N 1
ATOM 822 C CA . SER A 1 108 ? -10.579 -8.881 1.020 1.00 88.06 108 SER A CA 1
ATOM 823 C C . SER A 1 108 ? -11.686 -9.807 1.507 1.00 88.06 108 SER A C 1
ATOM 825 O O . SER A 1 108 ? -12.406 -9.471 2.444 1.00 88.06 108 SER A O 1
ATOM 827 N N . ALA A 1 109 ? -11.806 -10.994 0.905 1.00 85.81 109 ALA A N 1
ATOM 828 C CA . ALA A 1 109 ? -12.864 -11.953 1.228 1.00 85.81 109 ALA A CA 1
ATOM 829 C C . ALA A 1 109 ? -12.934 -12.289 2.729 1.00 85.81 109 ALA A C 1
ATOM 831 O O . ALA A 1 109 ? -14.020 -12.444 3.279 1.00 85.81 109 ALA A O 1
ATOM 832 N N . HIS A 1 110 ? -11.785 -12.329 3.413 1.00 82.81 110 HIS A N 1
ATOM 833 C CA . HIS A 1 110 ? -11.717 -12.571 4.857 1.00 82.81 110 HIS A CA 1
ATOM 834 C C . HIS A 1 110 ? -12.341 -11.436 5.692 1.00 82.81 110 HIS A C 1
ATOM 836 O O . HIS A 1 110 ? -12.728 -11.645 6.841 1.00 82.81 110 HIS A O 1
ATOM 842 N N . HIS A 1 111 ? -12.431 -10.230 5.134 1.00 83.25 111 HIS A N 1
ATOM 843 C CA . HIS A 1 111 ? -12.913 -9.043 5.831 1.00 83.25 111 HIS A CA 1
ATOM 844 C C . HIS A 1 111 ? -14.383 -8.721 5.553 1.00 83.25 111 HIS A C 1
ATOM 846 O O . HIS A 1 111 ? -15.003 -8.043 6.364 1.00 83.25 111 HIS A O 1
ATOM 852 N N . PHE A 1 112 ? -14.971 -9.243 4.473 1.00 85.81 112 PHE A N 1
ATOM 853 C CA . PHE A 1 112 ? -16.373 -8.971 4.137 1.00 85.81 112 PHE A CA 1
ATOM 854 C C . PHE A 1 112 ? -17.368 -9.460 5.189 1.00 85.81 112 PHE A C 1
ATOM 856 O O . PHE A 1 112 ? -18.444 -8.903 5.289 1.00 85.81 112 PHE A O 1
ATOM 863 N N . GLN A 1 113 ? -17.007 -10.445 6.013 1.00 85.12 113 GLN A N 1
ATOM 864 C CA . GLN A 1 113 ? -17.861 -10.902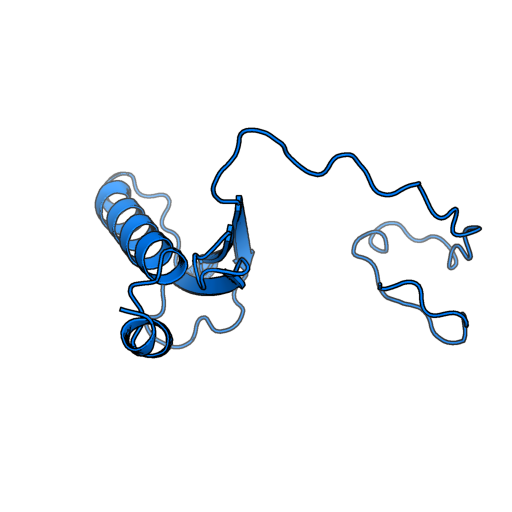 7.117 1.00 85.12 113 GLN A CA 1
ATOM 865 C C . GLN A 1 113 ? -18.069 -9.862 8.234 1.00 85.12 113 GLN A C 1
ATOM 867 O O . GLN A 1 113 ? -18.919 -10.067 9.094 1.00 85.12 113 GLN A O 1
ATOM 872 N N . PHE A 1 114 ? -17.268 -8.791 8.264 1.00 78.88 114 PHE A N 1
ATOM 873 C CA . PHE A 1 114 ? -17.354 -7.735 9.277 1.00 78.88 114 PHE A CA 1
ATOM 874 C C . PHE A 1 114 ? -18.202 -6.531 8.812 1.00 78.88 114 PHE A C 1
ATOM 876 O O . PHE A 1 114 ? -18.261 -5.534 9.530 1.00 78.88 114 PHE A O 1
ATOM 883 N N . PHE A 1 115 ? -18.851 -6.622 7.641 1.00 74.44 115 PHE A N 1
ATOM 884 C CA . PHE A 1 115 ? -19.725 -5.600 7.044 1.00 74.44 115 PHE A CA 1
ATOM 885 C C . PHE A 1 115 ? -21.033 -6.222 6.542 1.00 74.44 115 PHE A C 1
ATOM 887 O O . PHE A 1 115 ? -22.060 -5.509 6.581 1.00 74.44 115 PHE A O 1
#

pLDDT: mean 81.04, std 20.72, range [35.56, 97.94]

Sequence (115 aa):
RICSKKCPNVVETFAHLLKAPGVCDNCTDLPEGPGAPGYDFFLFVTLKDDYCQGDVQAHATTCVKDQCDRPIFGLINFCRAKISLDPLATDRQVTTAVHEIAHTLAFSAHHFQFF

Organism: NCBI:txid141414

InterPro domains:
  IPR001577 Peptidase M8, leishmanolysin [PF01457] (23-113)
  IPR001577 Peptidase M8, leishmanolysin [PTHR10942] (21-115)